Protein AF-A0AAW1K2X7-F1 (afdb_monomer)

Radius of gyration: 22.43 Å; Cα contacts (8 Å, |Δi|>4): 65; chains: 1; bounding box: 44×26×68 Å

Solvent-accessible surface area (backbone atoms only — not comparable to full-atom values): 7697 Å² total; per-residue (Å²): 137,84,74,85,48,66,96,53,56,71,89,78,48,54,74,69,55,53,51,49,51,53,43,47,71,77,56,55,80,75,54,48,68,58,37,42,47,56,49,68,72,63,68,78,52,92,92,54,50,61,43,56,41,51,51,51,50,59,56,44,46,69,64,35,75,46,72,91,47,41,67,59,55,54,50,51,53,51,51,52,51,51,52,51,48,52,62,70,45,67,85,47,93,51,72,90,48,47,52,57,53,53,46,50,54,51,43,72,40,46,88,52,61,70,60,27,56,51,57,74,70,46,88,82,75,84,114

Secondary structure (DSSP, 8-state):
---SSTTS-GGGS-HHHHHHHHHHHHSPPPPHHHHHHHHHT--PPTT--HHHHHHHHHHHHTTTT-GGGHHHHHHHHHHHHHHHHHHHHTTSTTGGGHHHHHHHHHHHT-S-HHHHHHHHH-TT---

Mean predicted aligned error: 9.34 Å

Foldseek 3Di:
DDDLQPPDDPVVDDPVVVVVSVCCVVPPLPPLVVLVVVLLPDAADVVRAPLNSLVVSLVSVVSNPCVPCSVVSSVVSVVVNVVVVCVVCVPPPCPPCPQVVVQLSNLVSDPDVVSSVVSVVDPPDGD

Organism: Popillia japonica (NCBI:txid7064)

pLDDT: mean 85.44, std 8.64, range [53.59, 96.81]

Sequence (127 aa):
MVDLCSPKRPEEEGYQELVNIVQEHLQPTPPIIAERHKFRIRMQQKGESVTQYMAALKHLAKSCEFKESLDDNLRDQFAQYMAALKHLAKSCEFKESLDDNLRDQFVSGLQNEMVKQRLFAEKAINF

Nearest PDB structures (foldseek):
  1wn0-assembly1_A  TM=2.674E-01  e=4.095E+00  Zea mays

Structure (mmCIF, N/CA/C/O backbone):
data_AF-A0AAW1K2X7-F1
#
_entry.id   AF-A0AAW1K2X7-F1
#
loop_
_atom_site.group_PDB
_atom_site.id
_atom_site.type_symbol
_atom_site.label_atom_id
_atom_site.label_alt_id
_atom_site.label_comp_id
_atom_site.label_asym_id
_atom_site.label_entity_id
_atom_site.label_seq_id
_atom_site.pdbx_PDB_ins_code
_atom_site.Cartn_x
_atom_site.Cartn_y
_atom_site.Cartn_z
_atom_site.occupancy
_atom_site.B_iso_or_equiv
_atom_site.auth_seq_id
_atom_site.auth_comp_id
_atom_site.auth_asym_id
_atom_site.auth_atom_id
_atom_site.pdbx_PDB_model_num
ATOM 1 N N . MET A 1 1 ? -0.370 7.515 -36.968 1.00 61.47 1 MET A N 1
ATOM 2 C CA . MET A 1 1 ? 0.672 6.470 -36.986 1.00 61.47 1 MET A CA 1
ATOM 3 C C . MET A 1 1 ? 1.923 7.128 -36.441 1.00 61.47 1 MET A C 1
ATOM 5 O O . MET A 1 1 ? 2.304 8.152 -36.990 1.00 61.47 1 MET A O 1
ATOM 9 N N . VAL A 1 2 ? 2.442 6.668 -35.303 1.00 79.69 2 VAL A N 1
ATOM 10 C CA . VAL A 1 2 ? 3.664 7.233 -34.708 1.00 79.69 2 VAL A CA 1
ATOM 11 C C . VAL A 1 2 ? 4.831 6.382 -35.194 1.00 79.69 2 VAL A C 1
ATOM 13 O O . VAL A 1 2 ? 4.768 5.160 -35.076 1.00 79.69 2 VAL A O 1
ATOM 16 N N . ASP A 1 3 ? 5.843 7.015 -35.780 1.00 87.38 3 ASP A N 1
ATOM 17 C CA . ASP A 1 3 ? 7.118 6.365 -36.078 1.00 87.38 3 ASP A CA 1
ATOM 18 C C . ASP A 1 3 ? 7.954 6.334 -34.794 1.00 87.38 3 ASP A C 1
ATOM 20 O O . ASP A 1 3 ? 8.320 7.385 -34.267 1.00 87.38 3 ASP A O 1
ATOM 24 N N . LEU A 1 4 ? 8.194 5.133 -34.262 1.00 86.25 4 LEU A N 1
ATOM 25 C CA . LEU A 1 4 ? 8.844 4.939 -32.965 1.00 86.25 4 LEU A CA 1
ATOM 26 C C . LEU A 1 4 ? 10.364 5.154 -33.009 1.00 86.25 4 LEU A C 1
ATOM 28 O O . LEU A 1 4 ? 10.963 5.334 -31.955 1.00 86.25 4 LEU A O 1
ATOM 32 N N . CYS A 1 5 ? 10.989 5.135 -34.192 1.00 87.19 5 CYS A N 1
ATOM 33 C CA . CYS A 1 5 ? 12.444 5.285 -34.329 1.00 87.19 5 CYS A CA 1
ATOM 34 C C . CYS A 1 5 ? 12.878 6.716 -34.695 1.00 87.19 5 CYS A C 1
ATOM 36 O O . CYS A 1 5 ? 14.056 7.050 -34.576 1.00 87.19 5 CYS A O 1
ATOM 38 N N . SER A 1 6 ? 11.938 7.585 -35.086 1.00 88.31 6 SER A N 1
ATOM 39 C CA . SER A 1 6 ? 12.225 8.967 -35.488 1.00 88.31 6 SER A CA 1
ATOM 40 C C . SER A 1 6 ? 13.031 9.731 -34.417 1.00 88.31 6 SER A C 1
ATOM 42 O O . SER A 1 6 ? 12.639 9.739 -33.249 1.00 88.31 6 SER A O 1
ATOM 44 N N . PRO A 1 7 ? 14.114 10.448 -34.788 1.00 87.81 7 PRO A N 1
ATOM 45 C CA . PRO A 1 7 ? 14.515 10.824 -36.152 1.00 87.81 7 PRO A CA 1
ATOM 46 C C . PRO A 1 7 ? 15.408 9.803 -36.873 1.00 87.81 7 PRO A C 1
ATOM 48 O O . PRO A 1 7 ? 15.764 10.027 -38.029 1.00 87.81 7 PRO A O 1
ATOM 51 N N . LYS A 1 8 ? 15.817 8.731 -36.194 1.00 87.88 8 LYS A N 1
ATOM 52 C CA . LYS A 1 8 ? 16.675 7.694 -36.763 1.00 87.88 8 LYS A CA 1
ATOM 53 C C . LYS A 1 8 ? 15.836 6.628 -37.452 1.00 87.88 8 LYS A C 1
ATOM 55 O O . LYS A 1 8 ? 14.627 6.520 -37.243 1.00 87.88 8 LYS A O 1
ATOM 60 N N . ARG A 1 9 ? 16.474 5.830 -38.298 1.00 88.44 9 ARG A N 1
ATOM 61 C CA . ARG A 1 9 ? 15.793 4.707 -38.944 1.00 88.44 9 ARG A CA 1
ATOM 62 C C . ARG A 1 9 ? 15.976 3.426 -38.126 1.00 88.44 9 ARG A C 1
ATOM 64 O O . ARG A 1 9 ? 17.016 3.274 -37.488 1.00 88.44 9 ARG A O 1
ATOM 71 N N . PRO A 1 10 ? 15.021 2.481 -38.150 1.00 86.88 10 PRO A N 1
ATOM 72 C CA . PRO A 1 10 ? 15.159 1.222 -37.421 1.00 86.88 10 PRO A CA 1
ATOM 73 C C . PRO A 1 10 ? 16.434 0.441 -37.776 1.00 86.88 10 PRO A C 1
ATOM 75 O O . PRO A 1 10 ? 16.986 -0.255 -36.933 1.00 86.88 10 PRO A O 1
ATOM 78 N N . GLU A 1 11 ? 16.931 0.571 -39.010 1.00 91.12 11 GLU A N 1
ATOM 79 C CA . GLU A 1 11 ? 18.162 -0.079 -39.477 1.00 91.12 11 GLU A CA 1
ATOM 80 C C . GLU A 1 11 ? 19.443 0.543 -38.895 1.00 91.12 11 GLU A C 1
ATOM 82 O O . GLU A 1 11 ? 20.523 -0.031 -39.031 1.00 91.12 11 GLU A O 1
ATOM 87 N N . GLU A 1 12 ? 19.338 1.722 -38.280 1.00 89.88 12 GLU A N 1
ATOM 88 C CA . GLU A 1 12 ? 20.444 2.450 -37.647 1.00 89.88 12 GLU A CA 1
ATOM 89 C C . GLU A 1 12 ? 20.554 2.150 -36.145 1.00 89.88 12 GLU A C 1
ATOM 91 O O . GLU A 1 12 ? 21.519 2.576 -35.509 1.00 89.88 12 GLU A O 1
ATOM 96 N N . GLU A 1 13 ? 19.590 1.418 -35.582 1.00 87.75 13 GLU A N 1
ATOM 97 C CA . GLU A 1 13 ? 19.538 1.065 -34.166 1.00 87.75 13 GLU A CA 1
ATOM 98 C C . GLU A 1 13 ? 19.946 -0.391 -33.921 1.00 87.75 13 GLU A C 1
ATOM 100 O O . GLU A 1 13 ? 19.746 -1.291 -34.741 1.00 87.75 13 GLU A O 1
ATOM 105 N N . GLY A 1 14 ? 20.525 -0.643 -32.747 1.00 94.44 14 GLY A N 1
ATOM 106 C CA . GLY A 1 14 ? 20.802 -2.002 -32.300 1.00 94.44 14 GLY A CA 1
ATOM 107 C C . GLY A 1 14 ? 19.508 -2.769 -32.019 1.00 94.44 14 GLY A C 1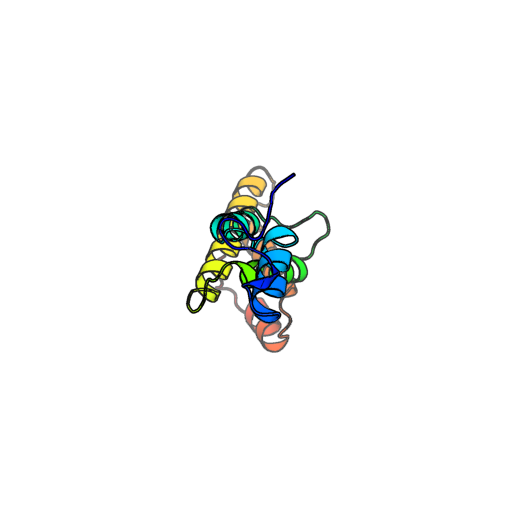
ATOM 108 O O . GLY A 1 14 ? 18.498 -2.192 -31.624 1.00 94.44 14 GLY A O 1
ATOM 109 N N . TYR A 1 15 ? 19.547 -4.100 -32.140 1.00 92.00 15 TYR A N 1
ATOM 110 C CA . TYR A 1 15 ? 18.407 -4.957 -31.784 1.00 92.00 15 TYR A CA 1
ATOM 111 C C . TYR A 1 15 ? 17.869 -4.661 -30.372 1.00 92.00 15 TYR A C 1
ATOM 113 O O . TYR A 1 15 ? 16.658 -4.618 -30.170 1.00 92.00 15 TYR A O 1
ATOM 121 N N . GLN A 1 16 ? 18.760 -4.414 -29.405 1.00 94.56 16 GLN A N 1
ATOM 122 C CA . GLN A 1 16 ? 18.364 -4.109 -28.031 1.00 94.56 16 GLN A CA 1
ATOM 123 C C . GLN A 1 16 ? 17.636 -2.760 -27.916 1.00 94.56 16 GLN A C 1
ATOM 125 O O . GLN A 1 16 ? 16.610 -2.688 -27.245 1.00 94.56 16 GLN A O 1
ATOM 130 N N . GLU A 1 17 ? 18.112 -1.723 -28.606 1.00 92.00 17 GLU A N 1
ATOM 131 C CA . GLU A 1 17 ? 17.448 -0.418 -28.694 1.00 92.00 17 GLU A CA 1
ATOM 132 C C . GLU A 1 17 ? 16.053 -0.529 -29.314 1.00 92.00 17 GLU A C 1
ATOM 134 O O . GLU A 1 17 ? 15.096 0.007 -28.761 1.00 92.00 17 GLU A O 1
ATOM 139 N N . LEU A 1 18 ? 15.901 -1.289 -30.403 1.00 91.81 18 LEU A N 1
ATOM 140 C CA . LEU A 1 18 ? 14.595 -1.511 -31.033 1.00 91.81 18 LEU A CA 1
ATOM 141 C C . LEU A 1 18 ? 13.608 -2.206 -30.088 1.00 91.81 18 LEU A C 1
ATOM 143 O O . LEU A 1 18 ? 12.441 -1.819 -30.012 1.00 91.81 18 LEU A O 1
ATOM 147 N N . VAL A 1 19 ? 14.073 -3.215 -29.345 1.00 90.81 19 VAL A N 1
ATOM 148 C CA . VAL A 1 19 ? 13.259 -3.893 -28.327 1.00 90.81 19 VAL A CA 1
ATOM 149 C C . VAL A 1 19 ? 12.835 -2.911 -27.235 1.00 90.81 19 VAL A C 1
ATOM 151 O O . VAL A 1 19 ? 11.657 -2.888 -26.884 1.00 90.81 19 VAL A O 1
ATOM 154 N N . ASN A 1 20 ? 13.753 -2.075 -26.744 1.00 89.81 20 ASN A N 1
ATOM 155 C CA . ASN A 1 20 ? 13.462 -1.086 -25.706 1.00 89.81 20 ASN A CA 1
ATOM 156 C C . ASN A 1 20 ? 12.430 -0.051 -26.187 1.00 89.81 20 ASN A C 1
ATOM 158 O O . ASN A 1 20 ? 11.438 0.180 -25.502 1.00 89.81 20 ASN A O 1
ATOM 162 N N . ILE A 1 21 ? 12.601 0.500 -27.393 1.00 89.62 21 ILE A N 1
ATOM 163 C CA . ILE A 1 21 ? 11.677 1.470 -28.007 1.00 89.62 21 ILE A CA 1
ATOM 164 C C . ILE A 1 21 ? 10.255 0.895 -28.102 1.00 89.62 21 ILE A C 1
ATOM 166 O O . ILE A 1 21 ? 9.270 1.546 -27.744 1.00 89.62 21 ILE A O 1
ATOM 170 N N . VAL A 1 22 ? 10.131 -0.351 -28.569 1.00 88.81 22 VAL A N 1
ATOM 171 C CA . VAL A 1 22 ? 8.832 -1.028 -28.674 1.00 88.81 22 VAL A CA 1
ATOM 172 C C . VAL A 1 22 ? 8.241 -1.300 -27.288 1.00 88.81 22 VAL A C 1
ATOM 174 O O . VAL A 1 22 ? 7.038 -1.112 -27.090 1.00 88.81 22 VAL A O 1
ATOM 177 N N . GLN A 1 23 ? 9.062 -1.712 -26.320 1.00 86.56 23 GLN A N 1
ATOM 178 C CA . GLN A 1 23 ? 8.623 -1.944 -24.944 1.00 86.56 23 GLN A CA 1
ATOM 179 C C . GLN A 1 23 ? 8.111 -0.664 -24.280 1.00 86.56 23 GLN A C 1
ATOM 181 O O . GLN A 1 23 ? 7.022 -0.687 -23.714 1.00 86.56 23 GLN A O 1
ATOM 186 N N . GLU A 1 24 ? 8.826 0.454 -24.398 1.00 85.69 24 GLU A N 1
ATOM 187 C CA . GLU A 1 24 ? 8.402 1.748 -23.851 1.00 85.69 24 GLU A CA 1
ATOM 188 C C . GLU A 1 24 ? 7.087 2.237 -24.466 1.00 85.69 24 GLU A C 1
ATOM 190 O O . GLU A 1 24 ? 6.256 2.821 -23.771 1.00 85.69 24 GLU A O 1
ATOM 195 N N . HIS A 1 25 ? 6.861 1.971 -25.755 1.00 86.62 25 HIS A N 1
ATOM 196 C CA . HIS A 1 25 ? 5.620 2.357 -26.418 1.00 86.62 25 HIS A CA 1
ATOM 197 C C . HIS A 1 25 ? 4.421 1.495 -26.000 1.00 86.62 25 HIS A C 1
ATOM 199 O O . HIS A 1 25 ? 3.324 2.011 -25.783 1.00 86.62 25 HIS A O 1
ATOM 205 N N . LEU A 1 26 ? 4.611 0.176 -25.908 1.00 85.00 26 LEU A N 1
ATOM 206 C CA . LEU A 1 26 ? 3.533 -0.767 -25.594 1.00 85.00 26 LEU A CA 1
ATOM 207 C C . LEU A 1 26 ? 3.240 -0.860 -24.094 1.00 85.00 26 LEU A C 1
ATOM 209 O O . LEU A 1 26 ? 2.109 -1.148 -23.700 1.00 85.00 26 LEU A O 1
ATOM 213 N N . GLN A 1 27 ? 4.256 -0.659 -23.261 1.00 76.62 27 GLN A N 1
ATOM 214 C CA . GLN A 1 27 ? 4.198 -0.769 -21.808 1.00 76.62 27 GLN A CA 1
ATOM 215 C C . GLN A 1 27 ? 4.953 0.406 -21.180 1.00 76.62 27 GLN A C 1
ATOM 217 O O . GLN A 1 27 ? 5.979 0.201 -20.527 1.00 76.62 27 GLN A O 1
ATOM 222 N N . PRO A 1 28 ? 4.464 1.648 -21.363 1.00 80.06 28 PRO A N 1
ATOM 223 C CA . PRO A 1 28 ? 5.110 2.801 -20.766 1.00 80.06 28 PRO A CA 1
ATOM 224 C C . PRO A 1 28 ? 5.150 2.616 -19.254 1.00 80.06 28 PRO A C 1
ATOM 226 O O . PRO A 1 28 ? 4.120 2.354 -18.622 1.00 80.06 28 PRO A O 1
ATOM 229 N N . THR A 1 29 ? 6.342 2.759 -18.676 1.00 77.44 29 THR A N 1
ATOM 230 C CA . THR A 1 29 ? 6.525 2.732 -17.227 1.00 77.44 29 THR A CA 1
ATOM 231 C C . THR A 1 29 ? 5.582 3.762 -16.604 1.00 77.44 29 THR A C 1
ATOM 233 O O . THR A 1 29 ? 5.686 4.952 -16.925 1.00 77.44 29 THR A O 1
ATOM 236 N N . PRO A 1 30 ? 4.636 3.346 -15.741 1.00 80.88 30 PRO A N 1
ATOM 237 C CA . PRO A 1 30 ? 3.715 4.282 -15.124 1.00 80.88 30 PRO A CA 1
ATOM 238 C C . PRO A 1 30 ? 4.487 5.362 -14.357 1.00 80.88 30 PRO A C 1
ATOM 240 O O . PRO A 1 30 ? 5.426 5.031 -13.627 1.00 80.88 30 PRO A O 1
ATOM 243 N N . PRO A 1 31 ? 4.107 6.648 -14.467 1.00 89.94 31 PRO A N 1
ATOM 244 C CA . PRO A 1 31 ? 4.752 7.697 -13.694 1.00 89.94 31 PRO A CA 1
ATOM 245 C C . PRO A 1 31 ? 4.671 7.380 -12.200 1.00 89.94 31 PRO A C 1
ATOM 247 O O . PRO A 1 31 ? 3.593 7.066 -11.692 1.00 89.94 31 PRO A O 1
ATOM 250 N N . ILE A 1 32 ? 5.779 7.544 -11.473 1.00 93.19 32 ILE A N 1
ATOM 251 C CA . ILE A 1 32 ? 5.853 7.275 -10.024 1.00 93.19 32 ILE A CA 1
ATOM 252 C C . ILE A 1 32 ? 4.728 7.997 -9.263 1.00 93.19 32 ILE A C 1
ATOM 254 O O . ILE A 1 32 ? 4.158 7.459 -8.316 1.00 93.19 32 ILE A O 1
ATOM 258 N N . ILE A 1 33 ? 4.364 9.208 -9.695 1.00 93.06 33 ILE A N 1
ATOM 259 C CA . ILE A 1 33 ? 3.264 9.989 -9.110 1.00 93.06 33 ILE A CA 1
ATOM 260 C C . ILE A 1 33 ? 1.924 9.247 -9.228 1.00 93.06 33 ILE A C 1
ATOM 262 O O . ILE A 1 33 ? 1.158 9.226 -8.267 1.00 93.06 33 ILE A O 1
ATOM 266 N N . ALA A 1 34 ? 1.648 8.607 -10.367 1.00 93.12 34 ALA A N 1
ATOM 267 C CA . ALA A 1 34 ? 0.427 7.831 -10.562 1.00 93.12 34 ALA A CA 1
ATOM 268 C C . ALA A 1 34 ? 0.408 6.577 -9.674 1.00 93.12 34 ALA A C 1
ATOM 270 O O . ALA A 1 34 ? -0.617 6.286 -9.058 1.00 93.12 34 ALA A O 1
ATOM 271 N N . GLU A 1 35 ? 1.534 5.873 -9.540 1.00 95.56 35 GLU A N 1
ATOM 272 C CA . GLU A 1 35 ? 1.647 4.704 -8.653 1.00 95.56 35 GLU A CA 1
ATOM 273 C C . GLU A 1 35 ? 1.471 5.090 -7.180 1.00 95.56 35 GLU A C 1
ATOM 275 O O . GLU A 1 35 ? 0.673 4.485 -6.460 1.00 95.56 35 GLU A O 1
ATOM 280 N N . ARG A 1 36 ? 2.113 6.180 -6.749 1.00 96.56 36 ARG A N 1
ATOM 281 C CA . ARG A 1 36 ? 1.939 6.726 -5.398 1.00 96.56 36 ARG A CA 1
ATOM 282 C C . ARG A 1 36 ? 0.507 7.175 -5.147 1.00 96.56 36 ARG A C 1
ATOM 284 O O . ARG A 1 36 ? -0.021 6.921 -4.071 1.00 96.56 36 ARG A O 1
ATOM 291 N N . HIS A 1 37 ? -0.150 7.795 -6.124 1.00 95.25 37 HIS A N 1
ATOM 292 C CA . HIS A 1 37 ? -1.559 8.157 -5.998 1.00 95.25 37 HIS A CA 1
ATOM 293 C C . HIS A 1 37 ? -2.443 6.914 -5.820 1.00 95.25 37 HIS A C 1
ATOM 295 O O . HIS A 1 37 ? -3.255 6.885 -4.898 1.00 95.25 37 HIS A O 1
ATOM 301 N N . LYS A 1 38 ? -2.241 5.852 -6.620 1.00 95.31 38 LYS A N 1
ATOM 302 C CA . LYS A 1 38 ? -2.950 4.565 -6.452 1.00 95.31 38 LYS A CA 1
ATOM 303 C C . LYS A 1 38 ? -2.757 3.987 -5.050 1.00 95.31 38 LYS A C 1
ATOM 305 O O . LYS A 1 38 ? -3.721 3.521 -4.450 1.00 95.31 38 LYS A O 1
ATOM 310 N N . PHE A 1 39 ? -1.531 4.033 -4.528 1.00 96.81 39 PHE A N 1
ATOM 311 C CA . PHE A 1 39 ? -1.224 3.615 -3.162 1.00 96.81 39 PHE A CA 1
ATOM 312 C C . PHE A 1 39 ? -1.982 4.454 -2.121 1.00 96.81 39 PHE A C 1
ATOM 314 O O . PHE A 1 39 ? -2.601 3.890 -1.224 1.00 96.81 39 PHE A O 1
ATOM 321 N N . ARG A 1 40 ? -1.989 5.787 -2.262 1.00 95.88 40 ARG A N 1
ATOM 322 C CA . ARG A 1 40 ? -2.590 6.710 -1.283 1.00 95.88 40 ARG A CA 1
ATOM 323 C C . ARG A 1 40 ? -4.113 6.651 -1.224 1.00 95.88 40 ARG A C 1
ATOM 325 O O . ARG A 1 40 ? -4.682 6.765 -0.144 1.00 95.88 40 ARG A O 1
ATOM 332 N N . ILE A 1 41 ? -4.782 6.434 -2.354 1.00 92.19 41 ILE A N 1
ATOM 333 C CA . ILE A 1 41 ? -6.251 6.330 -2.390 1.00 92.19 41 ILE A CA 1
ATOM 334 C C . ILE A 1 41 ? -6.766 4.926 -2.043 1.00 92.19 41 ILE A C 1
ATOM 336 O O . ILE A 1 41 ? -7.976 4.695 -2.035 1.00 92.19 41 ILE A O 1
ATOM 340 N N . ARG A 1 42 ? -5.875 3.955 -1.811 1.00 94.56 42 ARG A N 1
ATOM 341 C CA . ARG A 1 42 ? -6.279 2.580 -1.523 1.00 94.56 42 ARG A CA 1
ATOM 342 C C . ARG A 1 42 ? -6.918 2.508 -0.136 1.00 94.56 42 ARG A C 1
ATOM 344 O O . ARG A 1 42 ? -6.248 2.712 0.866 1.00 94.56 42 ARG A O 1
ATOM 351 N N . MET A 1 43 ? -8.200 2.146 -0.107 1.00 90.12 43 MET A N 1
ATOM 352 C CA . MET A 1 43 ? -8.998 1.878 1.100 1.00 90.12 43 MET A CA 1
ATOM 353 C C . MET A 1 43 ? -9.398 0.410 1.155 1.00 90.12 43 MET A C 1
ATOM 355 O O . MET A 1 43 ? -9.589 -0.175 0.088 1.00 90.12 43 MET A O 1
ATOM 359 N N . GLN A 1 44 ? -9.546 -0.170 2.352 1.00 89.25 44 GLN A N 1
ATOM 360 C CA . GLN A 1 44 ? -10.012 -1.554 2.531 1.00 89.25 44 GLN A CA 1
ATOM 361 C C . GLN A 1 44 ? -11.305 -1.808 1.735 1.00 89.25 44 GLN A C 1
ATOM 363 O O . GLN A 1 44 ? -12.259 -1.033 1.806 1.00 89.25 44 GLN A O 1
ATOM 368 N N . GLN A 1 45 ? -11.329 -2.887 0.955 1.00 89.56 45 GLN A N 1
ATOM 369 C CA . GLN A 1 45 ? -12.498 -3.276 0.168 1.00 89.56 45 GLN A CA 1
ATOM 370 C C . GLN A 1 45 ? -13.543 -3.982 1.041 1.00 89.56 45 GLN A C 1
ATOM 372 O O . GLN A 1 45 ? -13.239 -4.556 2.087 1.00 89.56 45 GLN A O 1
ATOM 377 N N . LYS A 1 46 ? -14.804 -3.987 0.599 1.00 87.00 46 LYS A N 1
ATOM 378 C CA . LYS A 1 46 ? -15.870 -4.710 1.303 1.00 87.00 46 LYS A CA 1
ATOM 379 C C . LYS A 1 46 ? -15.529 -6.204 1.387 1.00 87.00 46 LYS A C 1
ATOM 381 O O . LYS A 1 46 ? -15.352 -6.850 0.360 1.00 87.00 46 LYS A O 1
ATOM 386 N N . GLY A 1 47 ? -15.484 -6.745 2.605 1.00 87.44 47 GLY A N 1
ATOM 387 C CA . GLY A 1 47 ? -15.142 -8.150 2.860 1.00 87.44 47 GLY A CA 1
ATOM 388 C C . GLY A 1 47 ? -13.641 -8.458 2.831 1.00 87.44 47 GLY A C 1
ATOM 389 O O . GLY A 1 47 ? -13.258 -9.603 3.049 1.00 87.44 47 GLY A O 1
ATOM 390 N N . GLU A 1 48 ? -12.789 -7.460 2.596 1.00 89.00 48 GLU A N 1
ATOM 391 C CA . GLU A 1 48 ? -11.342 -7.607 2.699 1.00 89.00 48 GLU A CA 1
ATOM 392 C C . GLU A 1 48 ? -10.923 -7.573 4.171 1.00 89.00 48 GLU A C 1
ATOM 394 O O . GLU A 1 48 ? -11.296 -6.671 4.913 1.00 89.00 48 GLU A O 1
ATOM 399 N N . SER A 1 49 ? -10.119 -8.535 4.611 1.00 86.50 49 SER A N 1
ATOM 400 C CA . SER A 1 49 ? -9.517 -8.522 5.951 1.00 86.50 49 SER A CA 1
ATOM 401 C C . SER A 1 49 ? -8.350 -7.531 6.047 1.00 86.50 49 SER A C 1
ATOM 403 O O . SER A 1 49 ? -7.752 -7.145 5.043 1.00 86.50 49 SER A O 1
ATOM 405 N N . VAL A 1 50 ? -7.976 -7.125 7.264 1.00 84.06 50 VAL A N 1
ATOM 406 C CA . VAL A 1 50 ? -6.860 -6.179 7.474 1.00 84.06 50 VAL A CA 1
ATOM 407 C C . VAL A 1 50 ? -5.529 -6.742 6.946 1.00 84.06 50 VAL A C 1
ATOM 409 O O . VAL A 1 50 ? -4.725 -6.000 6.387 1.00 84.06 50 VAL A O 1
ATOM 412 N N . THR A 1 51 ? -5.313 -8.060 7.028 1.00 85.44 51 THR A N 1
ATOM 413 C CA . THR A 1 51 ? -4.154 -8.744 6.418 1.00 85.44 51 THR A CA 1
ATOM 414 C C . THR A 1 51 ? -4.096 -8.566 4.914 1.00 85.44 51 THR A C 1
ATOM 416 O O . THR A 1 51 ? -3.042 -8.230 4.374 1.00 85.44 51 THR A O 1
ATOM 419 N N . GLN A 1 52 ? -5.217 -8.818 4.239 1.00 89.81 52 GLN A N 1
ATOM 420 C CA . GLN A 1 52 ? -5.331 -8.705 2.789 1.00 89.81 52 GLN A CA 1
ATOM 421 C C . GLN A 1 52 ? -5.117 -7.258 2.351 1.00 89.81 52 GLN A C 1
ATOM 423 O O . GLN A 1 52 ? -4.338 -7.015 1.431 1.00 89.81 52 GLN A O 1
ATOM 428 N N . TYR A 1 53 ? -5.692 -6.305 3.087 1.00 90.62 53 TYR A N 1
ATOM 429 C CA . TYR A 1 53 ? -5.466 -4.883 2.860 1.00 90.62 53 TYR A CA 1
ATOM 430 C C . TYR A 1 53 ? -3.981 -4.509 2.980 1.00 90.62 53 TYR A C 1
ATOM 432 O O . TYR A 1 53 ? -3.412 -3.916 2.063 1.00 90.62 53 TYR A O 1
ATOM 440 N N . MET A 1 54 ? -3.309 -4.927 4.057 1.00 90.44 54 MET A N 1
ATOM 441 C CA . MET A 1 54 ? -1.875 -4.675 4.245 1.00 90.44 54 MET A CA 1
ATOM 442 C C . MET A 1 54 ? -1.012 -5.343 3.169 1.00 90.44 54 MET A C 1
ATOM 444 O O . MET A 1 54 ? -0.028 -4.758 2.712 1.00 90.44 54 MET A O 1
ATOM 448 N N . ALA A 1 55 ? -1.368 -6.552 2.733 1.00 92.06 55 ALA A N 1
ATOM 449 C CA . ALA A 1 55 ? -0.691 -7.227 1.630 1.00 92.06 55 ALA A CA 1
ATOM 450 C C . ALA A 1 55 ? -0.873 -6.467 0.305 1.00 92.06 55 ALA A C 1
ATOM 452 O O . ALA A 1 55 ? 0.093 -6.304 -0.443 1.00 92.06 55 ALA A O 1
ATOM 453 N N . ALA A 1 56 ? -2.073 -5.943 0.042 1.00 94.69 56 ALA A N 1
ATOM 454 C CA . ALA A 1 56 ? -2.354 -5.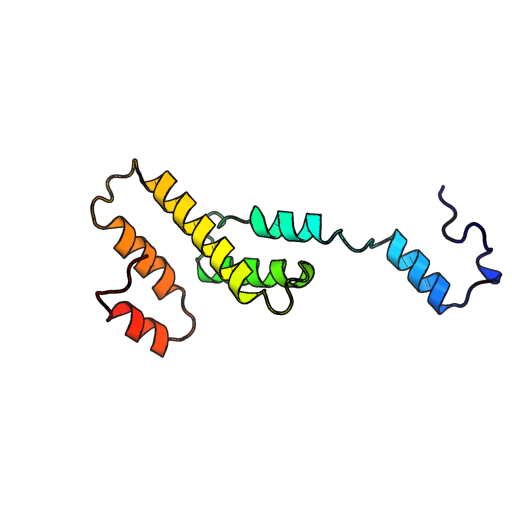120 -1.128 1.00 94.69 56 ALA A CA 1
ATOM 455 C C . ALA A 1 56 ? -1.568 -3.799 -1.106 1.00 94.69 56 ALA A C 1
ATOM 457 O O . ALA A 1 56 ? -0.985 -3.424 -2.123 1.00 94.69 56 ALA A O 1
ATOM 458 N N . LEU A 1 57 ? -1.473 -3.126 0.047 1.00 95.38 57 LEU A N 1
ATOM 459 C CA . LEU A 1 57 ? -0.638 -1.929 0.205 1.00 95.38 57 LEU A CA 1
ATOM 460 C C . LEU A 1 57 ? 0.839 -2.227 -0.069 1.00 95.38 57 LEU A C 1
ATOM 462 O O . LEU A 1 57 ? 1.475 -1.515 -0.844 1.00 95.38 57 LEU A O 1
ATOM 466 N N . LYS A 1 58 ? 1.377 -3.314 0.502 1.00 94.69 58 LYS A N 1
ATOM 467 C CA . LYS A 1 58 ? 2.756 -3.759 0.239 1.00 94.69 58 LYS A CA 1
ATOM 468 C C . LYS A 1 58 ? 2.989 -4.074 -1.235 1.00 94.69 58 LYS A C 1
ATOM 470 O O . LYS A 1 58 ? 4.068 -3.804 -1.749 1.00 94.69 58 LYS A O 1
ATOM 475 N N . HIS A 1 59 ? 1.996 -4.646 -1.912 1.00 95.38 59 HIS A N 1
ATOM 476 C CA . HIS A 1 59 ? 2.070 -4.914 -3.342 1.00 95.38 59 HIS A CA 1
ATOM 477 C C . HIS A 1 59 ? 2.138 -3.616 -4.158 1.00 95.38 59 HIS A C 1
ATOM 479 O O . HIS A 1 59 ? 3.038 -3.473 -4.980 1.00 95.38 59 HIS A O 1
ATOM 485 N N . LEU A 1 60 ? 1.244 -2.656 -3.897 1.00 95.81 60 LEU A N 1
ATOM 486 C CA . LEU A 1 60 ? 1.229 -1.351 -4.575 1.00 95.81 60 LEU A CA 1
ATOM 487 C C . LEU A 1 60 ? 2.502 -0.534 -4.307 1.00 95.81 60 LEU A C 1
ATOM 489 O O . LEU A 1 60 ? 2.995 0.161 -5.187 1.00 95.81 60 LEU A O 1
ATOM 493 N N . ALA A 1 61 ? 3.079 -0.648 -3.112 1.00 96.25 61 ALA A N 1
ATOM 494 C CA . ALA A 1 61 ? 4.296 0.070 -2.754 1.00 96.25 61 ALA A CA 1
ATOM 495 C C . ALA A 1 61 ? 5.527 -0.338 -3.593 1.00 96.25 61 ALA A C 1
ATOM 497 O O . ALA A 1 61 ? 6.468 0.451 -3.704 1.00 96.25 61 ALA A O 1
ATOM 498 N N . LYS A 1 62 ? 5.525 -1.529 -4.218 1.00 94.00 62 LYS A N 1
ATOM 499 C CA . LYS A 1 62 ? 6.645 -2.023 -5.044 1.00 94.00 62 LYS A CA 1
ATOM 500 C C . LYS A 1 62 ? 6.939 -1.129 -6.252 1.00 94.00 62 LYS A C 1
ATOM 502 O O . LYS A 1 62 ? 8.101 -0.992 -6.614 1.00 94.00 62 LYS A O 1
ATOM 507 N N . SER A 1 63 ? 5.916 -0.514 -6.845 1.00 93.25 63 SER A N 1
ATOM 508 C CA . SER A 1 63 ? 6.043 0.396 -7.996 1.00 93.25 63 SER A CA 1
ATOM 509 C C . SER A 1 63 ? 6.156 1.875 -7.599 1.00 93.25 63 SER A C 1
ATOM 511 O O . SER A 1 63 ? 6.282 2.740 -8.458 1.00 93.25 63 SER A O 1
ATOM 513 N N . CYS A 1 64 ? 6.129 2.195 -6.301 1.00 94.88 64 CYS A N 1
ATOM 514 C CA . CYS A 1 64 ? 6.122 3.578 -5.808 1.00 94.88 64 CYS A CA 1
ATOM 515 C C . CYS A 1 64 ? 7.521 4.183 -5.585 1.00 94.88 64 CYS A C 1
ATOM 517 O O . CYS A 1 64 ? 7.629 5.362 -5.225 1.00 94.88 64 CYS A O 1
ATOM 519 N N . GLU A 1 65 ? 8.580 3.381 -5.730 1.00 95.00 65 GLU A N 1
ATOM 520 C CA . GLU A 1 65 ? 9.971 3.761 -5.450 1.00 95.00 65 GLU A CA 1
ATOM 521 C C . GLU A 1 65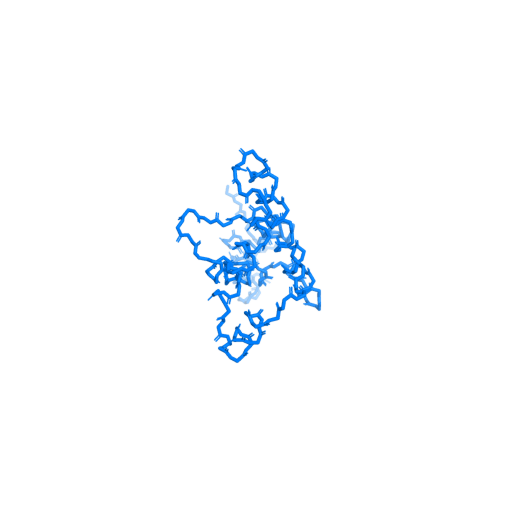 ? 10.171 4.435 -4.078 1.00 95.00 65 GLU A C 1
ATOM 523 O O . GLU A 1 65 ? 10.842 5.461 -3.958 1.00 95.00 65 GLU A O 1
ATOM 528 N N . PHE A 1 66 ? 9.571 3.887 -3.016 1.00 94.25 66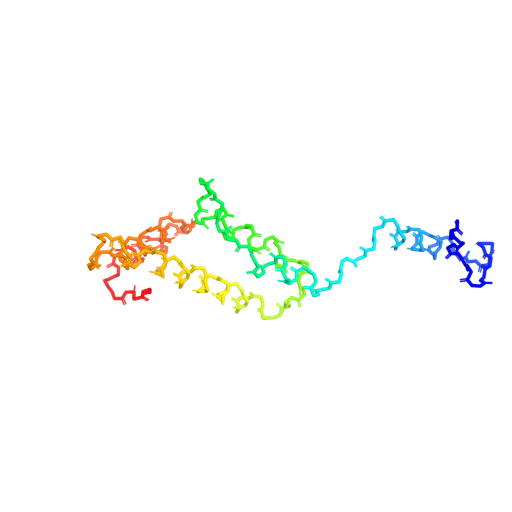 PHE A N 1
ATOM 529 C CA . PHE A 1 66 ? 9.753 4.436 -1.664 1.00 94.25 66 PHE A CA 1
ATOM 530 C C . PHE A 1 66 ? 11.147 4.171 -1.078 1.00 94.25 66 PHE A C 1
ATOM 532 O O . PHE A 1 66 ? 11.585 4.917 -0.202 1.00 94.25 66 PHE A O 1
ATOM 539 N N . LYS A 1 67 ? 11.866 3.160 -1.588 1.00 93.06 67 LYS A N 1
ATOM 540 C CA . LYS A 1 67 ? 13.226 2.799 -1.153 1.00 93.06 67 LYS A CA 1
ATOM 541 C C . LYS A 1 67 ? 13.269 2.638 0.377 1.00 93.06 67 LYS A C 1
ATOM 543 O O . LYS A 1 67 ? 12.473 1.883 0.925 1.00 93.06 67 LYS A O 1
ATOM 548 N N . GLU A 1 68 ? 14.145 3.370 1.056 1.00 95.06 68 GLU A N 1
ATOM 549 C CA . GLU A 1 68 ? 14.333 3.328 2.513 1.00 95.06 68 GLU A CA 1
ATOM 550 C C . GLU A 1 68 ? 13.113 3.835 3.300 1.00 95.06 68 GLU A C 1
ATOM 552 O O . GLU A 1 68 ? 12.910 3.439 4.441 1.00 95.06 68 GLU A O 1
ATOM 557 N N . SER A 1 69 ? 12.250 4.647 2.681 1.00 93.88 69 SER A N 1
ATOM 558 C CA . SER A 1 69 ? 11.042 5.194 3.318 1.00 93.88 69 SER A CA 1
ATOM 559 C C . SER A 1 69 ? 9.808 4.286 3.196 1.00 93.88 69 SER A C 1
ATOM 561 O O . SER A 1 69 ? 8.689 4.723 3.470 1.00 93.88 69 SER A O 1
ATOM 563 N N . LEU A 1 70 ? 9.967 3.032 2.747 1.00 93.31 70 LEU A N 1
ATOM 564 C CA . LEU A 1 70 ? 8.853 2.094 2.549 1.00 93.31 70 LEU A CA 1
ATOM 565 C C . LEU A 1 70 ? 8.020 1.901 3.823 1.00 93.31 70 LEU A C 1
ATOM 567 O O . LEU A 1 70 ? 6.794 2.009 3.773 1.00 93.31 70 LEU A O 1
ATOM 571 N N . ASP A 1 71 ? 8.682 1.634 4.946 1.00 91.69 71 ASP A N 1
ATOM 572 C CA . ASP A 1 71 ? 8.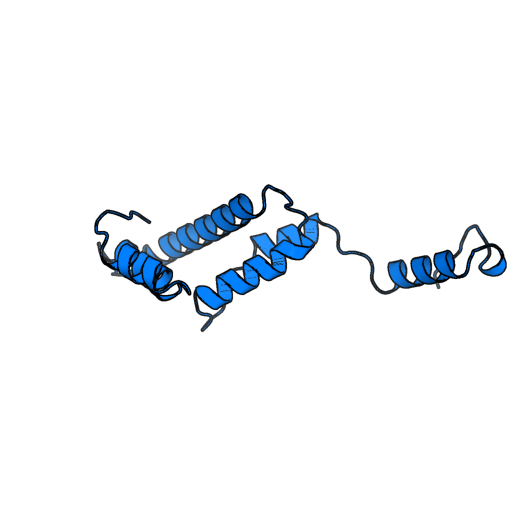005 1.345 6.211 1.00 91.69 71 ASP A CA 1
ATOM 573 C C . ASP A 1 71 ? 7.241 2.564 6.739 1.00 91.69 71 ASP A C 1
ATOM 575 O O . ASP A 1 71 ? 6.117 2.420 7.224 1.00 91.69 71 ASP A O 1
ATOM 579 N N . ASP A 1 72 ? 7.795 3.766 6.569 1.00 93.88 72 ASP A N 1
ATOM 580 C CA . ASP A 1 72 ? 7.123 5.011 6.943 1.00 93.88 72 ASP A CA 1
ATOM 581 C C . ASP A 1 72 ? 5.898 5.270 6.057 1.00 93.88 72 ASP A C 1
ATOM 583 O O . ASP A 1 72 ? 4.817 5.553 6.565 1.00 93.88 72 ASP A O 1
ATOM 587 N N . ASN A 1 73 ? 6.003 5.059 4.740 1.00 95.31 73 ASN A N 1
ATOM 588 C CA . ASN A 1 73 ? 4.861 5.224 3.832 1.00 95.31 73 ASN A CA 1
ATOM 589 C C . ASN A 1 73 ? 3.734 4.219 4.121 1.00 95.31 73 ASN A C 1
ATOM 591 O O . ASN A 1 73 ? 2.556 4.580 4.044 1.00 95.31 73 ASN A O 1
ATOM 595 N N . LEU A 1 74 ? 4.073 2.971 4.462 1.00 92.44 74 LEU A N 1
ATOM 596 C CA . LEU A 1 74 ? 3.098 1.960 4.880 1.00 92.44 74 LEU A CA 1
ATOM 597 C C . LEU A 1 74 ? 2.430 2.336 6.206 1.00 92.44 74 LEU A C 1
ATOM 599 O O . LEU A 1 74 ? 1.209 2.211 6.324 1.00 92.44 74 LEU A O 1
ATOM 603 N N . ARG A 1 75 ? 3.209 2.820 7.181 1.00 90.69 75 ARG A N 1
ATOM 604 C CA . ARG A 1 75 ? 2.700 3.280 8.479 1.00 90.69 75 ARG A CA 1
ATOM 605 C C . ARG A 1 75 ? 1.748 4.460 8.309 1.00 90.69 75 ARG A C 1
ATOM 607 O O . ARG A 1 75 ? 0.640 4.412 8.834 1.00 90.69 75 ARG A O 1
ATOM 614 N N . ASP A 1 76 ? 2.139 5.462 7.529 1.00 92.88 76 ASP A N 1
ATOM 615 C CA . ASP A 1 76 ? 1.323 6.648 7.266 1.00 92.88 76 ASP A CA 1
ATOM 616 C C . ASP A 1 76 ? 0.012 6.288 6.568 1.00 92.88 76 ASP A C 1
ATOM 618 O O . ASP A 1 76 ? -1.048 6.785 6.944 1.00 92.88 76 ASP A O 1
ATOM 622 N N . GLN A 1 77 ? 0.059 5.400 5.568 1.00 93.25 77 GLN A N 1
ATOM 623 C CA . GLN A 1 77 ? -1.148 4.960 4.868 1.00 93.25 77 GLN A CA 1
ATOM 624 C C . GLN A 1 77 ? -2.102 4.210 5.798 1.00 93.25 77 GLN A C 1
ATOM 626 O O . GLN A 1 77 ? -3.318 4.406 5.745 1.00 93.25 77 GLN A O 1
ATOM 631 N N . PHE A 1 78 ? -1.561 3.363 6.672 1.00 89.00 78 PHE A N 1
ATOM 632 C CA . PHE A 1 78 ? -2.365 2.660 7.660 1.00 89.00 78 PHE A CA 1
ATOM 633 C C . PHE A 1 78 ? -2.964 3.624 8.697 1.00 89.00 78 PHE A C 1
ATOM 635 O O . PHE A 1 78 ? -4.147 3.521 9.015 1.00 89.00 78 PHE A O 1
ATOM 642 N N . ALA A 1 79 ? -2.198 4.612 9.165 1.00 88.19 79 ALA A N 1
ATOM 643 C CA . ALA A 1 79 ? -2.683 5.640 10.085 1.00 88.19 79 ALA A CA 1
ATOM 644 C C . ALA A 1 79 ? -3.798 6.500 9.462 1.00 88.19 79 ALA A C 1
ATOM 646 O O . ALA A 1 79 ? -4.819 6.749 10.104 1.00 88.19 79 ALA A O 1
ATOM 647 N N . GLN A 1 80 ? -3.654 6.900 8.193 1.00 88.62 80 GLN A N 1
ATOM 648 C CA . GLN A 1 80 ? -4.695 7.623 7.452 1.00 88.62 80 GLN A CA 1
ATOM 649 C C . GLN A 1 80 ? -5.979 6.797 7.321 1.00 88.62 80 GLN A C 1
ATOM 651 O O . GLN A 1 80 ? -7.075 7.310 7.548 1.00 88.62 80 GLN A O 1
ATOM 656 N N . TYR A 1 81 ? -5.845 5.506 7.015 1.00 88.25 81 TYR A N 1
ATOM 657 C CA . TYR A 1 81 ? -6.964 4.572 6.975 1.00 88.25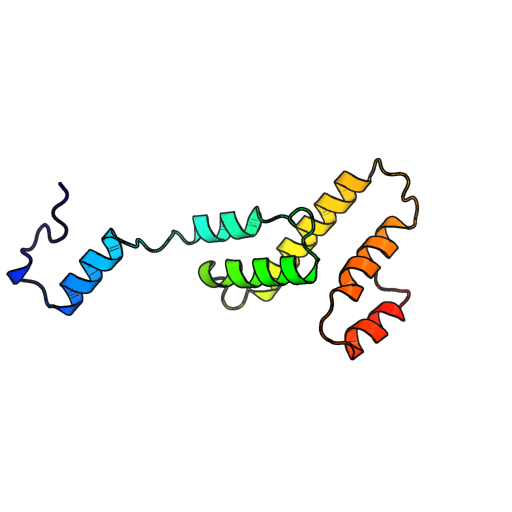 81 TYR A CA 1
ATOM 658 C C . TYR A 1 81 ? -7.690 4.476 8.330 1.00 88.25 81 TYR A C 1
ATOM 660 O O . TYR A 1 81 ? -8.913 4.610 8.383 1.00 88.25 81 TYR A O 1
ATOM 668 N N . MET A 1 82 ? -6.949 4.326 9.430 1.00 84.69 82 MET A N 1
ATOM 669 C CA . MET A 1 82 ? -7.510 4.273 10.786 1.00 84.69 82 MET A CA 1
ATOM 670 C C . MET A 1 82 ? -8.230 5.571 11.166 1.00 84.69 82 MET A C 1
ATOM 672 O O . MET A 1 82 ? -9.334 5.531 11.706 1.00 84.69 82 MET A O 1
ATOM 676 N N . ALA A 1 83 ? -7.652 6.729 10.839 1.00 86.75 83 ALA A N 1
ATOM 677 C CA . ALA A 1 83 ? -8.283 8.025 11.077 1.00 86.75 83 ALA A CA 1
ATOM 678 C C . ALA A 1 83 ? -9.602 8.173 10.299 1.00 86.75 83 ALA A C 1
ATOM 680 O O . ALA A 1 83 ? -10.602 8.638 10.853 1.00 86.75 83 ALA A O 1
ATOM 681 N N . ALA A 1 84 ? -9.634 7.728 9.038 1.00 86.44 84 ALA A N 1
ATOM 682 C CA . ALA A 1 84 ? -10.850 7.725 8.231 1.00 86.44 84 ALA A CA 1
ATOM 683 C C . ALA A 1 84 ? -11.930 6.811 8.833 1.00 86.44 84 ALA A C 1
ATOM 685 O O . ALA A 1 84 ? -13.088 7.219 8.932 1.00 86.44 84 ALA A O 1
ATOM 686 N N . LEU A 1 85 ? -11.558 5.612 9.297 1.00 83.12 85 LEU A N 1
ATOM 687 C CA . LEU A 1 85 ? -12.485 4.717 9.993 1.00 83.12 85 LEU A CA 1
ATOM 688 C C . LEU A 1 85 ? -13.038 5.339 11.274 1.00 83.12 85 LEU A C 1
ATOM 690 O O . LEU A 1 85 ? -14.250 5.327 11.468 1.00 83.12 85 LEU A O 1
ATOM 694 N N . LYS A 1 86 ? -12.182 5.925 12.118 1.00 84.12 86 LYS A N 1
ATOM 695 C CA . LYS A 1 86 ? -12.606 6.612 13.348 1.00 84.12 86 LYS A CA 1
ATOM 696 C C . LYS A 1 86 ? -13.593 7.738 13.052 1.00 84.12 86 LYS A C 1
ATOM 698 O O . LYS A 1 86 ? -14.599 7.877 13.743 1.00 84.12 86 LYS A O 1
ATOM 703 N N . HIS A 1 87 ? -13.347 8.510 11.994 1.00 85.56 87 HIS A N 1
ATOM 704 C CA . HIS A 1 87 ? -14.264 9.559 11.561 1.00 85.56 87 HIS A CA 1
ATOM 705 C C . HIS A 1 87 ? -15.623 8.994 11.117 1.00 85.56 87 HIS A C 1
ATOM 707 O O . HIS A 1 87 ? -16.660 9.503 11.536 1.00 85.56 87 HIS A O 1
ATOM 713 N N . LEU A 1 88 ? -15.633 7.931 10.304 1.00 83.88 88 LEU A N 1
ATOM 714 C CA . LEU A 1 88 ? -16.866 7.270 9.856 1.00 83.88 88 LEU A CA 1
ATOM 715 C C . LEU A 1 88 ? -17.634 6.617 11.014 1.00 83.88 88 LEU A C 1
ATOM 717 O O . LEU A 1 88 ? -18.861 6.626 11.026 1.00 83.88 88 LEU A O 1
ATOM 721 N N . ALA A 1 89 ? -16.915 6.093 12.004 1.00 84.00 89 ALA A N 1
ATOM 722 C CA . ALA A 1 89 ? -17.470 5.464 13.194 1.00 84.00 89 ALA A CA 1
ATOM 723 C C . ALA A 1 89 ? -17.967 6.469 14.248 1.00 84.00 89 ALA A C 1
ATOM 725 O O . ALA A 1 89 ? -18.612 6.065 15.212 1.00 84.00 89 ALA A O 1
ATOM 726 N N . LYS A 1 90 ? -17.710 7.775 14.083 1.00 81.69 90 LYS A N 1
ATOM 727 C CA . LYS A 1 90 ? -18.058 8.814 15.069 1.00 81.69 90 LYS A CA 1
ATOM 728 C C . LYS A 1 90 ? -19.554 8.873 15.392 1.00 81.69 90 LYS A C 1
ATOM 730 O O . LYS A 1 90 ? -19.925 9.230 16.505 1.00 81.69 90 LYS A O 1
ATOM 735 N N . SER A 1 91 ? -20.408 8.557 14.421 1.00 81.81 91 SER A N 1
ATOM 736 C CA . SER A 1 91 ? -21.865 8.506 14.597 1.00 81.81 91 SER A CA 1
ATOM 737 C C . SER A 1 91 ? -22.386 7.115 14.962 1.00 81.81 91 SER A C 1
ATOM 739 O O . SER A 1 91 ? -23.594 6.929 15.068 1.00 81.81 91 SER A O 1
ATOM 741 N N . CYS A 1 92 ? -21.508 6.124 15.107 1.00 81.75 92 CYS A N 1
ATOM 742 C CA . CYS A 1 92 ? -21.882 4.789 15.545 1.00 81.75 92 CYS A CA 1
ATOM 743 C C . CYS A 1 92 ? -21.895 4.723 17.079 1.00 81.75 92 CYS A C 1
ATOM 745 O O . CYS A 1 92 ? -21.080 5.354 17.750 1.00 81.75 92 CYS A O 1
ATOM 747 N N . GLU A 1 93 ? -22.779 3.911 17.656 1.00 79.56 93 GLU A N 1
ATOM 748 C CA . GLU A 1 93 ? -22.927 3.764 19.114 1.00 79.56 93 GLU A CA 1
ATOM 749 C C . GLU A 1 93 ? -21.829 2.890 19.761 1.00 79.56 93 GLU A C 1
ATOM 751 O O . GLU A 1 93 ? -22.078 2.166 20.723 1.00 79.56 93 GLU A O 1
ATOM 756 N N . PHE A 1 94 ? -20.594 2.951 19.253 1.00 78.38 94 PHE A N 1
ATOM 757 C CA . PHE A 1 94 ? -19.470 2.156 19.764 1.00 78.38 94 PHE A CA 1
ATOM 758 C C . PHE A 1 94 ? -18.947 2.640 21.126 1.00 78.38 94 PHE A C 1
ATOM 760 O O . PHE A 1 94 ? -18.275 1.879 21.825 1.00 78.38 94 PHE A O 1
ATOM 767 N N . LYS A 1 95 ? -19.288 3.870 21.543 1.00 79.00 95 LYS A N 1
ATOM 768 C CA . LYS A 1 95 ? -18.888 4.461 22.835 1.00 79.00 95 LYS A CA 1
ATOM 769 C C . LYS A 1 95 ? -17.368 4.319 23.055 1.00 79.00 95 LYS A C 1
ATOM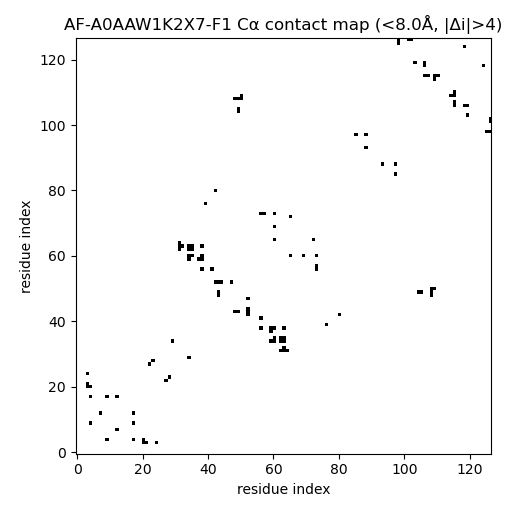 771 O O . LYS A 1 95 ? -16.596 4.591 22.142 1.00 79.00 95 LYS A O 1
ATOM 776 N N . GLU A 1 96 ? -16.947 3.879 24.237 1.00 77.94 96 GLU A N 1
ATOM 777 C CA . GLU A 1 96 ? -15.538 3.702 24.621 1.00 77.94 96 GLU A CA 1
ATOM 778 C C . GLU A 1 96 ? -14.877 2.466 23.979 1.00 77.94 96 GLU A C 1
ATOM 780 O O . GLU A 1 96 ? -13.664 2.328 24.037 1.00 77.94 96 GLU A O 1
ATOM 785 N N . SER A 1 97 ? -15.643 1.586 23.318 1.00 80.00 97 SER A N 1
ATOM 786 C CA . SER A 1 97 ? -15.124 0.326 22.753 1.00 80.00 97 SER A CA 1
ATOM 787 C C . SER A 1 97 ? -14.560 0.445 21.333 1.00 80.00 97 SER A C 1
ATOM 789 O O . SER A 1 97 ? -14.065 -0.538 20.785 1.00 80.00 97 SER A O 1
ATOM 791 N N . LEU A 1 98 ? -14.652 1.618 20.692 1.00 78.94 98 LEU A N 1
ATOM 792 C CA . LEU A 1 98 ? -14.202 1.791 19.305 1.00 78.94 98 LEU A CA 1
ATOM 793 C C . LEU A 1 98 ? -12.705 1.489 19.146 1.00 78.94 98 LEU A C 1
ATOM 795 O O . LEU A 1 98 ? -12.328 0.758 18.233 1.00 78.94 98 LEU A O 1
ATOM 799 N N . ASP A 1 99 ? -11.870 2.024 20.035 1.00 78.31 99 ASP A N 1
ATOM 800 C CA . ASP A 1 99 ? -10.420 1.830 19.966 1.00 78.31 99 ASP A CA 1
ATOM 801 C C . ASP A 1 99 ? -10.023 0.373 20.251 1.00 78.31 99 ASP A C 1
ATOM 803 O O . ASP A 1 99 ? -9.143 -0.161 19.575 1.00 78.31 99 ASP A O 1
ATOM 807 N N . ASP A 1 100 ? -10.723 -0.299 21.170 1.00 78.38 100 ASP A N 1
ATOM 808 C CA . ASP A 1 100 ? -10.515 -1.723 21.462 1.00 78.38 100 ASP A CA 1
ATOM 809 C C . ASP A 1 100 ? -10.907 -2.604 20.268 1.00 78.38 100 ASP A C 1
ATOM 811 O O . ASP A 1 100 ? -10.143 -3.470 19.853 1.00 78.38 100 ASP A O 1
ATOM 815 N N . ASN A 1 101 ? -12.044 -2.326 19.626 1.00 77.81 101 ASN A N 1
ATOM 816 C CA . ASN A 1 101 ? -12.482 -3.068 18.442 1.00 77.81 101 ASN A CA 1
ATOM 817 C C . ASN A 1 101 ? -11.522 -2.887 17.256 1.00 77.81 101 ASN A C 1
ATOM 819 O O . ASN A 1 101 ? -11.229 -3.841 16.533 1.00 77.81 101 ASN A O 1
ATOM 823 N N . LEU A 1 102 ? -11.017 -1.666 17.049 1.00 76.75 102 LEU A N 1
ATOM 824 C CA . LEU A 1 102 ? -10.036 -1.377 16.002 1.00 76.75 102 LEU A CA 1
ATOM 825 C C . LEU A 1 102 ? -8.691 -2.062 16.288 1.00 76.75 102 LEU A C 1
ATOM 827 O O . LEU A 1 102 ? -8.090 -2.637 15.374 1.00 76.75 102 LEU A O 1
ATOM 831 N N . ARG A 1 103 ? -8.246 -2.053 17.553 1.00 77.25 103 ARG A N 1
ATOM 832 C CA . ARG A 1 103 ? -7.076 -2.809 18.020 1.00 77.25 103 ARG A CA 1
ATOM 833 C C . ARG A 1 103 ? -7.254 -4.294 17.733 1.00 77.25 103 ARG A C 1
ATOM 835 O O . ARG A 1 103 ? -6.397 -4.887 17.083 1.00 77.25 103 ARG A O 1
ATOM 842 N N . ASP A 1 104 ? -8.358 -4.890 18.162 1.00 78.81 104 ASP A N 1
ATOM 843 C CA . ASP A 1 104 ? -8.608 -6.324 18.019 1.00 78.81 104 ASP A CA 1
ATOM 844 C C . ASP A 1 104 ? -8.678 -6.749 16.551 1.00 78.81 104 ASP A C 1
ATOM 846 O O . ASP A 1 104 ? -8.115 -7.777 16.153 1.00 78.81 104 ASP A O 1
ATOM 850 N N . GLN A 1 105 ? -9.294 -5.924 15.703 1.00 75.81 105 GLN A N 1
ATOM 851 C CA . GLN 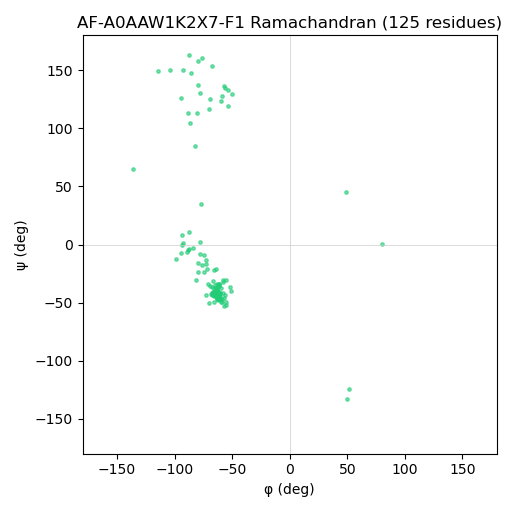A 1 105 ? -9.334 -6.155 14.263 1.00 75.81 105 GLN A CA 1
ATOM 852 C C . GLN A 1 105 ? -7.932 -6.106 13.632 1.00 75.81 105 GLN A C 1
ATOM 854 O O . GLN A 1 105 ? -7.625 -6.900 12.740 1.00 75.81 105 GLN A O 1
ATOM 859 N N . PHE A 1 106 ? -7.058 -5.211 14.097 1.00 75.88 106 PHE A N 1
ATOM 860 C CA . PHE A 1 106 ? -5.669 -5.155 13.645 1.00 75.88 106 PHE A CA 1
ATOM 861 C C . PHE A 1 106 ? -4.848 -6.349 14.149 1.00 75.88 106 PHE A C 1
ATOM 863 O O . PHE A 1 106 ? -4.192 -7.030 13.358 1.00 75.88 106 PHE A O 1
ATOM 870 N N . VAL A 1 107 ? -4.903 -6.626 15.453 1.00 77.62 107 VAL A N 1
ATOM 871 C CA . VAL A 1 107 ? -4.102 -7.664 16.115 1.00 77.62 107 VAL A CA 1
ATOM 872 C C . VAL A 1 107 ? -4.493 -9.059 15.618 1.00 77.62 107 VAL A C 1
ATOM 874 O O . VAL A 1 107 ? -3.613 -9.868 15.312 1.00 77.62 107 VAL A O 1
ATOM 877 N N . SER A 1 108 ? -5.790 -9.333 15.432 1.00 77.56 108 SER A N 1
ATOM 878 C CA . SER A 1 108 ? -6.269 -10.594 14.840 1.00 77.56 108 SER A CA 1
ATOM 879 C C . SER A 1 108 ? -5.704 -10.839 13.434 1.00 77.56 108 SER A C 1
ATOM 881 O O . SER A 1 108 ? -5.445 -11.986 13.064 1.00 77.56 108 SER A O 1
ATOM 883 N N . GLY A 1 109 ? -5.425 -9.766 12.689 1.00 73.06 109 GLY A N 1
ATOM 884 C CA . GLY A 1 109 ? -4.780 -9.792 11.382 1.00 73.06 109 GLY A CA 1
ATOM 885 C C . GLY A 1 109 ? -3.256 -9.987 11.400 1.00 73.06 109 GLY A C 1
ATOM 886 O O . GLY A 1 109 ? -2.626 -9.965 10.350 1.00 73.06 109 GLY A O 1
ATOM 887 N N . LEU A 1 110 ? -2.585 -10.171 12.532 1.00 72.19 110 LEU A N 1
ATOM 888 C CA . LEU A 1 110 ? -1.135 -10.400 12.503 1.00 72.19 110 LEU A CA 1
ATOM 889 C C . LEU A 1 110 ? -0.805 -11.858 12.153 1.00 72.19 110 LEU A C 1
ATOM 891 O O . LEU A 1 110 ? -1.423 -12.788 12.656 1.00 72.19 110 LEU A O 1
ATOM 895 N N . GLN A 1 111 ? 0.187 -12.073 11.284 1.00 72.31 111 GLN A N 1
ATOM 896 C CA . GLN A 1 111 ? 0.647 -13.425 10.913 1.00 72.31 111 GLN A CA 1
ATOM 897 C C . GLN A 1 111 ? 1.573 -14.043 11.972 1.00 72.31 111 GLN A C 1
ATOM 899 O O . GLN A 1 111 ? 1.719 -15.257 12.050 1.00 72.31 111 GLN A O 1
ATOM 904 N N . ASN A 1 112 ? 2.235 -13.211 12.782 1.00 77.00 112 ASN A N 1
ATOM 905 C CA . ASN A 1 112 ? 3.119 -13.679 13.842 1.00 77.00 112 ASN A CA 1
ATOM 906 C C . ASN A 1 112 ? 2.302 -13.933 15.116 1.00 77.00 112 ASN A C 1
ATOM 908 O O . ASN A 1 112 ? 1.926 -12.987 15.808 1.00 77.00 112 ASN A O 1
ATOM 912 N N . GLU A 1 113 ? 2.056 -15.207 15.423 1.00 79.62 113 GLU A N 1
ATOM 913 C CA . GLU A 1 113 ? 1.239 -15.626 16.570 1.00 79.62 113 GLU A CA 1
ATOM 914 C C . GLU A 1 113 ? 1.822 -15.195 17.920 1.00 79.62 113 GLU A C 1
ATOM 916 O O . GLU A 1 113 ? 1.080 -14.791 18.812 1.00 79.62 113 GLU A O 1
ATOM 921 N N . MET A 1 114 ? 3.151 -15.192 18.065 1.00 78.81 114 MET A N 1
ATOM 922 C CA . MET A 1 114 ? 3.798 -14.736 19.298 1.00 78.81 114 MET A CA 1
ATOM 923 C C . MET A 1 114 ? 3.561 -13.238 19.522 1.00 78.81 114 MET A C 1
ATOM 925 O O . MET A 1 114 ? 3.258 -12.807 20.633 1.00 78.81 114 MET A O 1
ATOM 929 N N . VAL A 1 115 ? 3.676 -12.433 18.464 1.00 78.56 115 VAL A N 1
ATOM 930 C CA . VAL A 1 115 ? 3.405 -10.991 18.524 1.00 78.56 115 VAL A CA 1
ATOM 931 C C . VAL A 1 115 ? 1.914 -10.738 18.752 1.00 78.56 115 VAL A C 1
ATOM 933 O O . VAL A 1 115 ? 1.570 -9.935 19.611 1.00 78.56 115 VAL A O 1
ATOM 936 N N . LYS A 1 116 ? 1.030 -11.470 18.066 1.00 79.00 116 LYS A N 1
ATOM 937 C CA . LYS A 1 116 ? -0.427 -11.401 18.248 1.00 79.00 116 LYS A CA 1
ATOM 938 C C . LYS A 1 116 ? -0.836 -11.646 19.701 1.00 79.00 116 LYS A C 1
ATOM 940 O O . LYS A 1 116 ? -1.522 -10.814 20.285 1.00 79.00 116 LYS A O 1
ATOM 945 N N . GLN A 1 117 ? -0.372 -12.744 20.302 1.00 78.50 117 GLN A N 1
ATOM 946 C CA . GLN A 1 117 ? -0.677 -13.085 21.696 1.00 78.50 117 GLN A CA 1
ATOM 947 C C . GLN A 1 117 ? -0.185 -12.015 22.675 1.00 78.50 117 GLN A C 1
ATOM 949 O O . GLN A 1 117 ? -0.903 -11.652 23.604 1.00 78.50 117 GLN A O 1
ATOM 954 N N . ARG A 1 118 ? 1.019 -11.472 22.451 1.00 82.00 118 ARG A N 1
ATOM 955 C CA . ARG A 1 118 ? 1.568 -10.395 23.286 1.00 82.00 118 ARG A CA 1
ATOM 956 C C . ARG A 1 118 ? 0.761 -9.104 23.172 1.00 82.00 118 ARG A C 1
ATOM 958 O O . ARG A 1 118 ? 0.504 -8.478 24.190 1.00 82.00 118 ARG A O 1
ATOM 965 N N . LEU A 1 119 ? 0.350 -8.721 21.963 1.00 78.56 119 LEU A N 1
ATOM 966 C CA . LEU A 1 119 ? -0.414 -7.492 21.734 1.00 78.56 119 LEU A CA 1
ATOM 967 C C . LEU A 1 119 ? -1.848 -7.583 22.276 1.00 78.56 119 LEU A C 1
ATOM 969 O O . LEU A 1 119 ? -2.343 -6.591 22.796 1.00 78.56 119 LEU A O 1
ATOM 973 N N . PHE A 1 120 ? -2.488 -8.759 22.227 1.00 77.19 120 PHE A N 1
ATOM 974 C CA . PHE A 1 120 ? -3.788 -8.979 22.880 1.00 77.19 120 PHE A CA 1
ATOM 975 C C . PHE A 1 120 ? -3.710 -8.906 24.412 1.00 77.19 120 PHE A C 1
ATOM 977 O O . PHE A 1 120 ? -4.671 -8.505 25.061 1.00 77.19 120 PHE A O 1
ATOM 984 N N . ALA A 1 121 ? -2.580 -9.299 25.005 1.00 77.44 121 ALA A N 1
ATOM 985 C CA . ALA A 1 121 ? -2.387 -9.252 26.455 1.00 77.44 121 ALA A CA 1
ATOM 986 C C . ALA A 1 121 ? -2.029 -7.848 26.981 1.00 77.44 121 ALA A C 1
ATOM 988 O O . ALA A 1 121 ? -2.118 -7.600 28.186 1.00 77.44 121 ALA A O 1
ATOM 989 N N . GLU A 1 122 ? -1.616 -6.935 26.102 1.00 75.94 122 GLU A N 1
ATOM 990 C CA . GLU A 1 122 ? -1.136 -5.609 26.474 1.00 75.94 122 GLU A CA 1
ATOM 991 C C . GLU A 1 122 ? -2.293 -4.607 26.566 1.00 75.94 122 GLU A C 1
ATOM 993 O O . GLU A 1 122 ? -2.921 -4.233 25.572 1.00 75.94 122 GLU A O 1
ATOM 998 N N . LYS A 1 123 ? -2.564 -4.125 27.782 1.00 66.88 123 LYS A N 1
ATOM 999 C CA . LYS A 1 123 ? -3.674 -3.195 28.039 1.00 66.88 123 LYS A CA 1
ATOM 1000 C C . LYS A 1 123 ? -3.378 -1.779 27.531 1.00 66.88 123 LYS A C 1
ATOM 1002 O O . LYS A 1 123 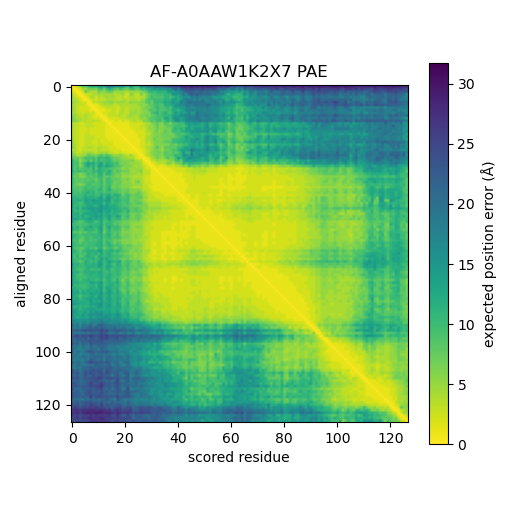? -4.312 -1.054 27.204 1.00 66.88 123 LYS A O 1
ATOM 1007 N N . ALA A 1 124 ? -2.105 -1.404 27.387 1.00 60.19 124 ALA A N 1
ATOM 1008 C CA . ALA A 1 124 ? -1.680 -0.021 27.149 1.00 60.19 124 ALA A CA 1
ATOM 1009 C C . ALA A 1 124 ? -1.494 0.402 25.671 1.00 60.19 124 ALA A C 1
ATOM 1011 O O . ALA A 1 124 ? -0.969 1.487 25.419 1.00 60.19 124 ALA A O 1
ATOM 1012 N N . ILE A 1 125 ? -1.869 -0.415 24.677 1.00 61.97 125 ILE A N 1
ATOM 1013 C CA . ILE A 1 125 ? -1.596 -0.093 23.258 1.00 61.97 125 ILE A CA 1
ATOM 1014 C C . ILE A 1 125 ? -2.644 0.857 22.674 1.00 61.97 125 ILE A C 1
ATOM 1016 O O . ILE A 1 125 ? -3.586 0.428 22.022 1.00 61.97 125 ILE A O 1
ATOM 1020 N N . ASN A 1 126 ? -2.481 2.159 22.856 1.00 57.91 126 ASN A N 1
ATOM 1021 C CA . ASN A 1 126 ? -3.424 3.125 22.291 1.00 57.91 126 ASN A CA 1
ATOM 1022 C C . ASN A 1 126 ? -3.310 3.165 20.750 1.00 57.91 126 ASN A C 1
ATOM 1024 O O . ASN A 1 126 ? -2.215 3.366 20.221 1.00 57.91 126 ASN A O 1
ATOM 1028 N N . PHE A 1 127 ? -4.434 2.963 20.054 1.00 53.59 127 PHE A N 1
ATOM 1029 C CA . PHE A 1 127 ? -4.595 3.126 18.599 1.00 53.59 127 PHE A CA 1
ATOM 1030 C C . PHE A 1 127 ? -5.324 4.432 18.293 1.00 53.59 127 PHE A C 1
ATOM 1032 O O . PHE A 1 127 ? -6.051 4.930 19.177 1.00 53.59 127 PHE A O 1
#